Protein AF-A0A964YH90-F1 (afdb_monomer_lite)

Sequence (52 aa):
DEFFEYKEIGYGLGIDYVESGPLVRSSYHSEKHVIPGYGKAAWENEKALKNS

Secondary structure (DSSP, 8-state):
-HHHHHHHHHHHTT-S----STT--TTTTGGGTTSTTHHHHHHHHHHHHHT-

pLDDT: mean 94.28, std 4.15, range [70.94, 97.5]

Radius of gyration: 11.27 Å; chains: 1; bounding box: 26×23×22 Å

Structure (mmCIF, N/CA/C/O backbone):
data_AF-A0A964YH90-F1
#
_entry.id   AF-A0A964YH90-F1
#
loop_
_atom_site.group_PDB
_atom_site.id
_atom_site.type_symbol
_atom_site.label_atom_id
_atom_site.label_alt_id
_atom_site.label_comp_id
_atom_site.label_asym_id
_atom_site.label_entity_id
_atom_site.label_seq_id
_atom_site.pdbx_PDB_ins_code
_atom_site.Cartn_x
_atom_site.Cartn_y
_atom_site.Cartn_z
_atom_site.occupancy
_atom_site.B_iso_or_equiv
_atom_site.auth_seq_id
_atom_site.auth_comp_id
_atom_site.auth_asym_id
_atom_site.auth_atom_id
_atom_site.pdbx_P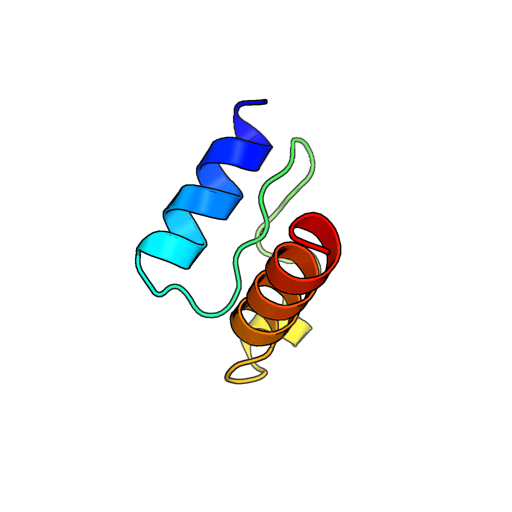DB_model_num
ATOM 1 N N . ASP A 1 1 ? -5.164 7.093 11.808 1.00 84.75 1 ASP A N 1
ATOM 2 C CA . ASP A 1 1 ? -6.522 7.032 11.233 1.00 84.75 1 ASP A CA 1
ATOM 3 C C . ASP A 1 1 ? -6.496 7.281 9.736 1.00 84.75 1 ASP A C 1
ATOM 5 O O . ASP A 1 1 ? -6.685 6.329 8.996 1.00 84.75 1 ASP A O 1
ATOM 9 N N . GLU A 1 2 ? -6.080 8.462 9.276 1.00 94.62 2 GLU A N 1
ATOM 10 C CA . GLU A 1 2 ? -6.025 8.803 7.841 1.00 94.62 2 GLU A CA 1
ATOM 11 C C . GLU A 1 2 ? -5.244 7.787 6.972 1.00 94.62 2 GLU A C 1
ATOM 13 O O . GLU A 1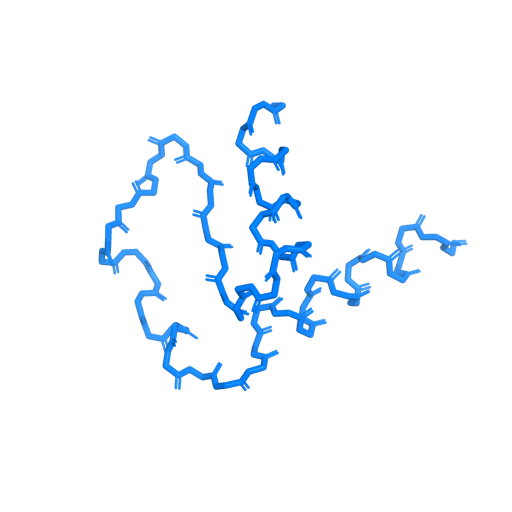 2 ? -5.756 7.274 5.981 1.00 94.62 2 GLU A O 1
ATOM 18 N N . PHE A 1 3 ? -4.028 7.393 7.377 1.00 96.50 3 PHE A N 1
ATOM 19 C CA . PHE A 1 3 ? -3.257 6.389 6.627 1.00 96.50 3 PHE A CA 1
ATOM 20 C C . PHE A 1 3 ? -3.954 5.023 6.552 1.00 96.50 3 PHE A C 1
ATOM 22 O O . PHE A 1 3 ? -3.839 4.327 5.541 1.00 96.50 3 PHE A O 1
ATOM 29 N N . PHE A 1 4 ? -4.674 4.638 7.608 1.00 95.50 4 PHE A N 1
ATOM 30 C CA . PHE A 1 4 ? -5.429 3.390 7.632 1.00 95.50 4 PHE A CA 1
ATOM 31 C C . PHE A 1 4 ? -6.612 3.462 6.662 1.00 95.50 4 PHE A C 1
ATOM 33 O O . PHE A 1 4 ? -6.795 2.547 5.865 1.00 95.50 4 PHE A O 1
ATOM 40 N N . GLU A 1 5 ? -7.343 4.576 6.653 1.00 96.56 5 GLU A N 1
ATOM 41 C CA . GLU A 1 5 ? -8.432 4.817 5.703 1.00 96.56 5 GLU A CA 1
ATOM 42 C C . GLU A 1 5 ? -7.941 4.777 4.254 1.00 96.56 5 GLU A C 1
ATOM 44 O O . GLU A 1 5 ? -8.543 4.105 3.422 1.00 96.56 5 GLU A O 1
ATOM 49 N N . TYR A 1 6 ? -6.800 5.398 3.944 1.00 97.38 6 TYR A N 1
ATOM 50 C CA . TYR A 1 6 ? -6.221 5.321 2.600 1.00 97.38 6 TYR A CA 1
ATOM 51 C C . TYR A 1 6 ? -5.803 3.906 2.200 1.00 97.38 6 TYR A C 1
ATOM 53 O O . TYR A 1 6 ? -5.989 3.528 1.042 1.00 97.38 6 TYR A O 1
ATOM 61 N N . LYS A 1 7 ? -5.284 3.102 3.140 1.00 96.31 7 LYS A N 1
ATOM 62 C CA . LYS A 1 7 ? -5.001 1.680 2.891 1.00 96.31 7 LYS A CA 1
ATOM 63 C C . LYS A 1 7 ? -6.293 0.947 2.515 1.00 96.31 7 LYS A C 1
ATOM 65 O O . LYS A 1 7 ? -6.330 0.261 1.497 1.00 96.31 7 LYS A O 1
ATOM 70 N N . GLU A 1 8 ? -7.351 1.132 3.302 1.00 96.81 8 GLU A N 1
ATOM 71 C CA . GLU A 1 8 ? -8.659 0.507 3.073 1.00 96.81 8 GLU A CA 1
ATOM 72 C C . GLU A 1 8 ? -9.285 0.926 1.738 1.00 96.81 8 GLU A C 1
ATOM 74 O O . GLU A 1 8 ? -9.750 0.073 0.983 1.00 96.81 8 GLU A O 1
ATOM 79 N N . ILE A 1 9 ? -9.253 2.223 1.419 1.00 97.50 9 ILE A N 1
ATOM 80 C CA . ILE A 1 9 ? -9.752 2.761 0.150 1.00 97.50 9 ILE A CA 1
ATOM 81 C C . ILE A 1 9 ? -8.957 2.174 -1.019 1.00 97.50 9 ILE A C 1
ATOM 83 O O . ILE A 1 9 ? -9.557 1.696 -1.977 1.00 97.50 9 ILE A O 1
ATOM 87 N N . GLY A 1 10 ? -7.623 2.161 -0.942 1.00 97.25 10 GLY A N 1
ATOM 88 C CA . GLY A 1 10 ? -6.772 1.642 -2.014 1.00 97.25 10 GLY A CA 1
ATOM 89 C C . GLY A 1 10 ? -7.077 0.180 -2.352 1.00 97.25 10 GLY A C 1
ATOM 90 O O . GLY A 1 10 ? -7.258 -0.157 -3.524 1.00 97.25 10 GLY A O 1
ATOM 91 N N . TYR A 1 11 ? -7.219 -0.675 -1.337 1.00 97.31 11 TYR A N 1
ATOM 92 C CA . TYR A 1 11 ? -7.617 -2.067 -1.556 1.00 97.31 11 TYR A CA 1
ATOM 93 C C . TYR A 1 11 ? -9.071 -2.193 -2.036 1.00 97.31 11 TYR A C 1
ATOM 95 O O . TYR A 1 11 ? -9.356 -3.010 -2.911 1.00 97.31 11 TYR A O 1
ATOM 103 N N . GLY A 1 12 ? -9.984 -1.349 -1.542 1.00 96.56 12 GLY A N 1
ATOM 104 C CA . GLY A 1 12 ? -11.370 -1.277 -2.017 1.00 96.56 12 GLY A CA 1
ATOM 105 C C . GLY A 1 12 ? -11.503 -0.882 -3.494 1.00 96.56 12 GLY A C 1
ATOM 106 O O . GLY A 1 12 ? -12.439 -1.314 -4.162 1.00 96.56 12 GLY A O 1
ATOM 107 N N . LEU A 1 13 ? -10.540 -0.124 -4.025 1.00 97.38 13 LEU A N 1
ATOM 108 C CA . LEU A 1 13 ? -10.444 0.228 -5.446 1.00 97.38 13 LEU A CA 1
ATOM 109 C C . LEU A 1 13 ? -9.838 -0.887 -6.316 1.00 97.38 13 LEU A C 1
ATOM 111 O O . LEU A 1 13 ? -9.811 -0.761 -7.538 1.00 97.38 13 LEU A O 1
ATOM 115 N N . GLY A 1 14 ? -9.360 -1.978 -5.711 1.00 95.56 14 GLY A N 1
ATOM 116 C CA . GLY A 1 14 ? -8.757 -3.105 -6.422 1.00 95.56 14 GLY A CA 1
ATOM 117 C C . GLY A 1 14 ? -7.254 -2.975 -6.673 1.00 95.56 14 GLY A C 1
ATOM 118 O O . GLY A 1 14 ? -6.722 -3.729 -7.486 1.00 95.56 14 GLY A O 1
ATOM 119 N N . ILE A 1 15 ? -6.559 -2.058 -5.990 1.00 96.44 15 ILE A N 1
ATOM 120 C CA . ILE A 1 15 ? -5.092 -2.012 -6.022 1.00 96.44 15 ILE A CA 1
ATOM 121 C C . ILE A 1 15 ? -4.551 -3.250 -5.303 1.00 96.44 15 ILE A C 1
ATOM 123 O O . ILE A 1 15 ? -4.947 -3.554 -4.180 1.00 96.44 15 ILE A O 1
ATOM 127 N N . ASP A 1 16 ? -3.637 -3.960 -5.958 1.00 95.88 16 ASP A N 1
ATOM 128 C CA . ASP A 1 16 ? -3.155 -5.259 -5.488 1.00 95.88 16 ASP A CA 1
ATOM 129 C C . ASP A 1 16 ? -2.235 -5.171 -4.260 1.00 95.88 16 ASP A C 1
ATOM 131 O O . ASP A 1 16 ? -2.250 -6.041 -3.389 1.00 95.88 16 ASP A O 1
ATOM 135 N N . TYR A 1 17 ? -1.458 -4.092 -4.158 1.00 96.31 17 TYR A N 1
ATOM 136 C CA . TYR A 1 17 ? -0.578 -3.824 -3.027 1.00 96.31 17 TYR A CA 1
ATOM 137 C C . TYR A 1 17 ? -0.609 -2.338 -2.666 1.00 96.31 17 TYR A C 1
ATOM 139 O O . TYR A 1 17 ? -0.291 -1.478 -3.488 1.00 96.31 17 TYR A O 1
ATOM 147 N N . VAL A 1 18 ? -1.005 -2.041 -1.428 1.00 96.19 18 VAL A N 1
ATOM 148 C CA . VAL A 1 18 ? -1.128 -0.681 -0.892 1.00 96.19 18 VAL A CA 1
ATOM 149 C C . VAL A 1 18 ? -0.321 -0.567 0.393 1.00 96.19 18 VAL A C 1
ATOM 151 O O . VAL A 1 18 ? -0.589 -1.271 1.374 1.00 96.19 18 VAL A O 1
ATOM 154 N N . GLU A 1 19 ? 0.619 0.376 0.404 1.00 95.62 19 GLU A N 1
ATOM 155 C CA . GLU A 1 19 ? 1.319 0.826 1.604 1.00 95.62 19 GLU A CA 1
ATOM 156 C C . GLU A 1 19 ? 0.950 2.269 1.921 1.00 95.62 19 GLU A C 1
ATOM 158 O O . GLU A 1 19 ? 1.038 3.155 1.073 1.00 95.62 19 GLU A O 1
ATOM 163 N N . SER A 1 20 ? 0.549 2.507 3.165 1.00 96.25 20 SER A N 1
ATOM 164 C CA . SER A 1 20 ? 0.138 3.822 3.636 1.00 96.25 20 SER A CA 1
ATOM 165 C C . SER A 1 20 ? 0.641 4.026 5.060 1.00 96.25 20 SER A C 1
ATOM 167 O O . SER A 1 20 ? 0.353 3.230 5.955 1.00 96.25 20 SER A O 1
ATOM 169 N N . GLY A 1 21 ? 1.437 5.073 5.262 1.00 96.19 21 GLY A N 1
ATOM 170 C CA . GLY A 1 21 ? 2.041 5.409 6.546 1.00 96.19 21 GLY A CA 1
ATOM 171 C C . GLY A 1 21 ? 2.953 6.635 6.445 1.00 96.19 21 GLY A C 1
ATOM 172 O O . GLY A 1 21 ? 3.420 6.970 5.355 1.00 96.19 21 GLY A O 1
ATOM 173 N N . PRO A 1 22 ? 3.267 7.297 7.571 1.00 96.12 22 PRO A N 1
ATOM 174 C CA . PRO A 1 22 ? 3.962 8.592 7.582 1.00 96.12 22 PRO A CA 1
ATOM 175 C C . PRO A 1 22 ? 5.372 8.554 6.966 1.00 96.12 22 PRO A C 1
ATOM 177 O O . PRO A 1 22 ? 5.865 9.554 6.440 1.00 96.12 22 PRO A O 1
ATOM 180 N N . LEU A 1 23 ? 6.026 7.392 7.010 1.00 95.69 23 LEU A N 1
ATOM 181 C CA . LEU A 1 23 ? 7.383 7.185 6.500 1.00 95.69 23 LEU A CA 1
ATOM 182 C C . LEU A 1 23 ? 7.427 6.380 5.198 1.00 95.69 23 LEU A C 1
ATOM 184 O O . LEU A 1 23 ? 8.516 6.111 4.697 1.00 95.69 23 LEU A O 1
ATOM 188 N N . VAL A 1 24 ? 6.273 6.014 4.632 1.00 94.94 24 VAL A N 1
ATOM 189 C CA . VAL A 1 24 ? 6.226 5.262 3.374 1.00 94.94 24 VAL A CA 1
ATOM 190 C C . VAL A 1 24 ? 6.817 6.117 2.252 1.00 94.94 24 VAL A C 1
ATOM 192 O O . VAL A 1 24 ? 6.585 7.328 2.154 1.00 94.94 24 VAL A O 1
ATOM 195 N N . ARG A 1 25 ? 7.649 5.486 1.428 1.00 95.44 25 ARG A N 1
ATOM 196 C CA . ARG A 1 25 ? 8.302 6.058 0.247 1.00 95.44 25 ARG A CA 1
ATOM 197 C C . ARG A 1 25 ? 8.232 5.030 -0.872 1.00 95.44 25 ARG A C 1
ATOM 199 O O . ARG A 1 25 ? 8.063 3.849 -0.601 1.00 95.44 25 ARG A O 1
ATOM 206 N N . SER A 1 26 ? 8.404 5.469 -2.113 1.00 90.50 26 SER A N 1
ATOM 207 C CA . SER A 1 26 ? 8.234 4.615 -3.297 1.00 90.50 26 SER A CA 1
ATOM 208 C C . SER A 1 26 ? 9.141 3.379 -3.339 1.00 90.50 26 SER A C 1
ATOM 210 O O . SER A 1 26 ? 8.792 2.404 -3.990 1.00 90.50 26 SER A O 1
ATOM 212 N N . SER A 1 27 ? 10.299 3.407 -2.675 1.00 92.69 27 SER A N 1
ATOM 213 C CA . SER A 1 27 ? 11.217 2.263 -2.601 1.00 92.69 27 SER A CA 1
ATOM 214 C C . SER A 1 27 ? 10.911 1.290 -1.460 1.00 92.69 27 SER A C 1
ATOM 216 O O . SER A 1 27 ? 11.474 0.195 -1.435 1.00 92.69 27 SER A O 1
ATOM 218 N N . TYR A 1 28 ? 10.066 1.676 -0.500 1.00 92.00 28 TYR A N 1
ATOM 219 C CA . TYR A 1 28 ? 9.784 0.858 0.676 1.00 92.00 28 TYR A CA 1
ATOM 220 C C . TYR A 1 28 ? 8.997 -0.393 0.274 1.00 92.00 28 TYR A C 1
ATOM 222 O O . TYR A 1 28 ? 8.041 -0.299 -0.484 1.00 92.00 28 TYR A O 1
ATOM 230 N N . HIS A 1 29 ? 9.500 -1.559 0.692 1.00 92.81 29 HIS A N 1
ATOM 231 C CA . HIS A 1 29 ? 9.083 -2.900 0.259 1.00 92.81 29 HIS A CA 1
ATOM 232 C C . HIS A 1 29 ? 8.638 -3.034 -1.207 1.00 92.81 29 HIS A C 1
ATOM 234 O O . HIS A 1 29 ? 7.706 -3.781 -1.530 1.00 92.81 29 HIS A O 1
ATOM 240 N N . SER A 1 30 ? 9.301 -2.312 -2.112 1.00 92.50 30 SER A N 1
ATOM 241 C CA . SER A 1 30 ? 8.959 -2.309 -3.536 1.00 92.50 30 SER A CA 1
ATOM 242 C C . SER A 1 30 ? 8.959 -3.717 -4.154 1.00 92.50 30 SER A C 1
ATOM 244 O O . SER A 1 30 ? 8.211 -3.978 -5.093 1.00 92.50 30 SER A O 1
ATOM 246 N N . GLU A 1 31 ? 9.705 -4.664 -3.580 1.00 94.06 31 GLU A N 1
ATOM 247 C CA . GLU A 1 31 ? 9.720 -6.073 -3.971 1.00 94.06 31 GLU A CA 1
ATOM 248 C C . GLU A 1 31 ? 8.363 -6.781 -3.832 1.00 94.06 31 GLU A C 1
ATOM 250 O O . GLU A 1 31 ? 8.110 -7.757 -4.533 1.00 94.06 31 GLU A O 1
ATOM 255 N N . LYS A 1 32 ? 7.464 -6.304 -2.967 1.00 93.12 32 LYS A N 1
ATOM 256 C CA . LYS A 1 32 ? 6.125 -6.892 -2.796 1.00 93.12 32 LYS A CA 1
ATOM 257 C C . LYS A 1 32 ? 5.136 -6.411 -3.852 1.00 93.12 32 LYS A C 1
ATOM 259 O O . LYS A 1 32 ? 4.207 -7.141 -4.180 1.00 93.12 32 LYS A O 1
ATOM 264 N N . HIS A 1 33 ? 5.364 -5.229 -4.432 1.00 90.88 33 HIS A N 1
ATOM 265 C CA . HIS A 1 33 ? 4.509 -4.666 -5.484 1.00 90.88 33 HIS A CA 1
ATOM 266 C C . HIS A 1 33 ? 4.516 -5.503 -6.770 1.00 90.88 33 HIS A C 1
ATOM 268 O O . HIS A 1 33 ? 3.614 -5.369 -7.592 1.00 90.88 33 HIS A O 1
ATOM 274 N N . VAL A 1 34 ? 5.539 -6.342 -6.964 1.00 93.06 34 VAL A N 1
ATOM 275 C CA . VAL A 1 34 ? 5.666 -7.211 -8.142 1.00 93.06 34 VAL A CA 1
ATOM 276 C C . VAL A 1 34 ? 5.134 -8.625 -7.910 1.00 93.06 34 VAL A C 1
ATOM 278 O O . VAL A 1 34 ? 5.194 -9.436 -8.830 1.00 93.06 34 VAL A O 1
ATOM 281 N N . ILE A 1 35 ? 4.629 -8.938 -6.710 1.00 95.50 35 ILE A N 1
ATOM 282 C CA . ILE A 1 35 ? 4.045 -10.243 -6.385 1.00 95.50 35 ILE A CA 1
ATOM 283 C C . ILE A 1 35 ? 2.523 -10.147 -6.559 1.00 95.50 35 ILE A C 1
ATOM 285 O O . ILE A 1 35 ? 1.861 -9.561 -5.699 1.00 95.50 35 ILE A O 1
ATOM 289 N N . PRO A 1 36 ? 1.946 -10.736 -7.624 1.00 95.50 36 PRO A N 1
ATOM 290 C CA . PRO A 1 36 ? 0.518 -10.616 -7.887 1.00 95.50 36 PRO A CA 1
ATOM 291 C C . PRO A 1 36 ? -0.323 -11.239 -6.768 1.00 95.50 36 PRO A C 1
ATOM 293 O O . PRO A 1 36 ? -0.055 -12.359 -6.331 1.00 95.50 36 PRO A O 1
ATOM 296 N N . GLY A 1 37 ? -1.363 -10.539 -6.330 1.00 95.19 37 GLY A N 1
ATOM 297 C CA . GLY A 1 37 ? -2.316 -10.989 -5.316 1.00 95.19 37 GLY A CA 1
ATOM 298 C C . GLY A 1 37 ? -1.836 -10.829 -3.875 1.00 95.19 37 GLY A C 1
ATOM 299 O O . GLY A 1 37 ? -2.618 -11.071 -2.955 1.00 95.19 37 GLY A O 1
ATOM 300 N N . TYR A 1 38 ? -0.573 -10.453 -3.643 1.00 95.56 38 TYR A N 1
ATOM 301 C CA . TYR A 1 38 ? 0.035 -10.533 -2.313 1.00 95.56 38 TYR A CA 1
ATOM 302 C C . TYR A 1 38 ? -0.641 -9.608 -1.294 1.00 95.56 38 TYR A C 1
ATOM 304 O O . TYR A 1 38 ? -1.062 -10.059 -0.225 1.00 95.56 38 TYR A O 1
ATOM 312 N N . GLY A 1 39 ? -0.757 -8.315 -1.611 1.00 95.69 39 GLY A N 1
ATOM 313 C CA . GLY A 1 39 ? -1.304 -7.327 -0.675 1.00 95.69 39 GLY A CA 1
ATOM 314 C C . GLY A 1 39 ? -2.784 -7.549 -0.414 1.00 95.69 39 GLY A C 1
ATOM 315 O O . GLY A 1 39 ? -3.217 -7.565 0.739 1.00 95.69 39 GLY A O 1
ATOM 316 N N . LYS A 1 40 ? -3.546 -7.795 -1.482 1.00 96.00 40 LYS A N 1
ATOM 317 C CA . LYS A 1 40 ? -4.979 -8.058 -1.402 1.00 96.00 40 LYS A CA 1
ATOM 318 C C . LYS A 1 40 ? -5.289 -9.305 -0.572 1.00 96.00 40 LYS A C 1
ATOM 320 O O . LYS A 1 40 ? -6.126 -9.228 0.321 1.00 96.00 40 LYS A O 1
ATOM 325 N N . ALA A 1 41 ? -4.582 -10.416 -0.797 1.00 96.06 41 ALA A N 1
ATOM 326 C CA . ALA A 1 41 ? -4.791 -11.640 -0.023 1.00 96.06 41 ALA A CA 1
ATOM 327 C C . ALA A 1 41 ? -4.468 -11.439 1.467 1.00 96.06 41 ALA A C 1
ATOM 329 O O . ALA A 1 41 ? -5.218 -11.886 2.335 1.00 96.06 41 ALA A O 1
ATOM 330 N N . ALA A 1 42 ? -3.374 -10.737 1.784 1.00 95.38 42 ALA A N 1
ATOM 331 C CA . ALA A 1 42 ? -3.035 -10.406 3.166 1.00 95.38 42 ALA A CA 1
ATOM 332 C C . ALA A 1 42 ? -4.128 -9.551 3.830 1.00 95.38 42 ALA A C 1
ATOM 334 O O . ALA A 1 42 ? -4.555 -9.848 4.943 1.00 95.38 42 ALA A O 1
ATOM 335 N N . TRP A 1 43 ? -4.628 -8.536 3.125 1.00 95.62 43 TRP A N 1
ATOM 336 C CA . TRP A 1 43 ? -5.695 -7.662 3.604 1.00 95.62 43 TRP A CA 1
ATOM 337 C C . TRP A 1 43 ? -7.026 -8.396 3.833 1.00 95.62 43 TRP A C 1
ATOM 339 O O . TRP A 1 43 ? -7.675 -8.197 4.860 1.00 95.62 43 TRP A O 1
ATOM 349 N N . GLU A 1 44 ? -7.423 -9.281 2.917 1.00 95.50 44 GLU A N 1
ATOM 350 C CA . GLU A 1 44 ? -8.627 -10.109 3.061 1.00 95.50 44 GLU A CA 1
ATOM 351 C C . GLU A 1 44 ? -8.523 -11.049 4.271 1.00 95.50 44 GLU A C 1
ATOM 353 O O . GLU A 1 44 ? -9.466 -11.147 5.060 1.00 95.50 44 GLU A O 1
ATOM 358 N N . ASN A 1 45 ? -7.357 -11.670 4.476 1.00 96.44 45 ASN A N 1
ATOM 359 C CA . ASN A 1 45 ? -7.093 -12.512 5.644 1.00 96.44 45 ASN A CA 1
ATOM 360 C C . ASN A 1 45 ? -7.139 -11.709 6.955 1.00 96.44 45 ASN A C 1
ATOM 362 O O . ASN A 1 45 ? -7.765 -12.143 7.922 1.00 96.44 45 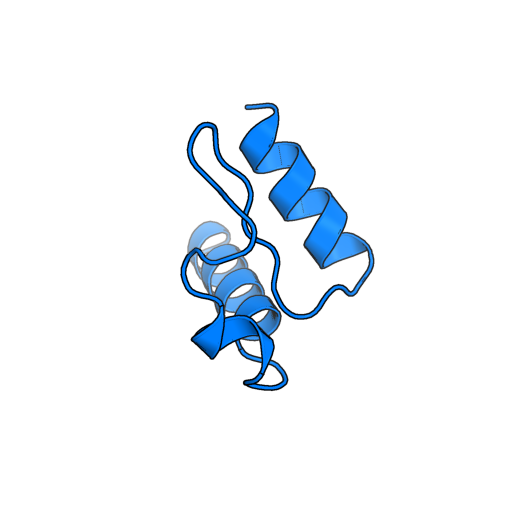ASN A O 1
ATOM 366 N N . GLU A 1 46 ? -6.527 -10.518 6.989 1.00 94.12 46 GLU A N 1
ATOM 367 C CA . GLU A 1 46 ? -6.603 -9.602 8.136 1.00 94.12 46 GLU A CA 1
ATOM 368 C C . GLU A 1 46 ? -8.062 -9.253 8.477 1.00 94.12 46 GLU A C 1
ATOM 370 O O . GLU A 1 46 ? -8.433 -9.222 9.653 1.00 94.12 46 GLU A O 1
ATOM 375 N N . LYS A 1 47 ? -8.908 -9.013 7.466 1.00 93.75 47 LYS A N 1
ATOM 376 C CA . LYS A 1 47 ? -10.341 -8.745 7.662 1.00 93.75 47 LYS A CA 1
ATOM 377 C C . LYS A 1 47 ? -11.103 -9.960 8.172 1.00 93.75 47 LYS A C 1
ATOM 379 O O . LYS A 1 47 ? -11.913 -9.814 9.083 1.00 93.75 47 LYS A O 1
ATOM 384 N N . ALA A 1 48 ? -10.842 -11.140 7.618 1.00 94.56 48 ALA A N 1
ATOM 385 C CA . ALA A 1 48 ? -11.484 -12.374 8.058 1.00 94.56 48 ALA A CA 1
ATOM 386 C C . ALA A 1 48 ? -11.200 -12.661 9.544 1.00 94.56 48 ALA A C 1
ATOM 388 O O . ALA A 1 48 ? -12.121 -12.981 10.294 1.00 94.56 48 ALA A O 1
ATOM 389 N N . LEU A 1 49 ? -9.953 -12.457 9.982 1.00 94.12 49 LEU A N 1
ATOM 390 C CA . LEU A 1 49 ? -9.546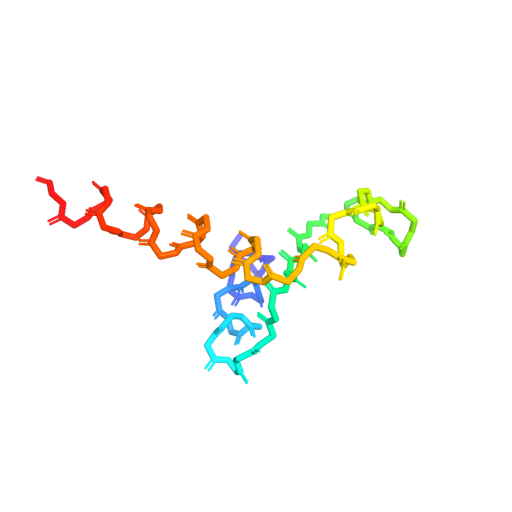 -12.626 11.381 1.00 94.12 49 LEU A CA 1
ATOM 391 C C . LEU A 1 49 ? -10.199 -11.610 12.323 1.00 94.12 49 LEU A C 1
ATOM 393 O O . LEU A 1 49 ? -10.534 -11.964 13.444 1.00 94.12 49 LEU A O 1
ATOM 397 N N . LYS A 1 50 ? -10.394 -10.360 11.889 1.00 90.44 50 LYS A N 1
ATOM 398 C CA . LYS A 1 50 ? -11.072 -9.329 12.698 1.00 90.44 50 LYS A CA 1
ATOM 399 C C . LYS A 1 50 ? -12.578 -9.560 12.846 1.00 90.44 50 LYS A C 1
ATOM 401 O O . LYS A 1 50 ? -13.177 -9.015 13.766 1.00 90.44 50 LYS A O 1
ATOM 406 N N . ASN A 1 51 ? -13.177 -10.315 11.928 1.00 85.75 51 ASN A N 1
ATOM 407 C CA . ASN A 1 51 ? -14.605 -10.629 11.926 1.00 85.75 51 ASN A CA 1
ATOM 408 C C . ASN A 1 51 ? -14.937 -11.945 12.659 1.00 85.75 51 ASN A C 1
ATOM 410 O O . ASN A 1 51 ? -16.105 -12.334 12.676 1.00 85.75 51 ASN A O 1
ATOM 414 N N . SER A 1 52 ? -13.928 -12.630 13.211 1.00 70.94 52 SER A N 1
ATOM 415 C CA . SER A 1 52 ? -14.049 -13.867 14.000 1.00 70.94 52 SER A CA 1
ATOM 416 C C . SER A 1 52 ? -13.874 -13.576 15.487 1.00 70.94 52 SER A C 1
ATOM 418 O O . SER A 1 52 ? -14.573 -14.231 16.289 1.00 70.94 52 SER A O 1
#

Foldseek 3Di:
DVQVVVLVVCVVVVQQADDGDPPDDCPVPVVVSPPGNRRNVVVVVVVVVVVD

=== Feature glossary ===
Reading guide. The protein is described through the followi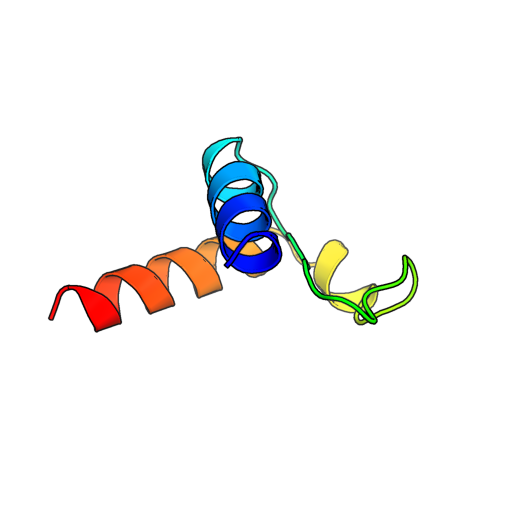ng features:

Foldseek 3Di. A 3Di character summarizes, for each residue, the relative orientation of the Cα frame of its nearest spatial neighbor. Because it encodes fold topology rather than chemistry, 3Di alignments detect remote structural similarity that sequence alignment misses.

Contact-map, Ramachandran, and PAE plots. Plot images: a contact map (which residues are close in 3D, as an N×N binary image), a Ramachandran scatter (backbone torsion angles, revealing secondary-structure composition at a glance), and — for AlphaFold structures — a PAE heatmap (pairwise prediction confidence).

Rad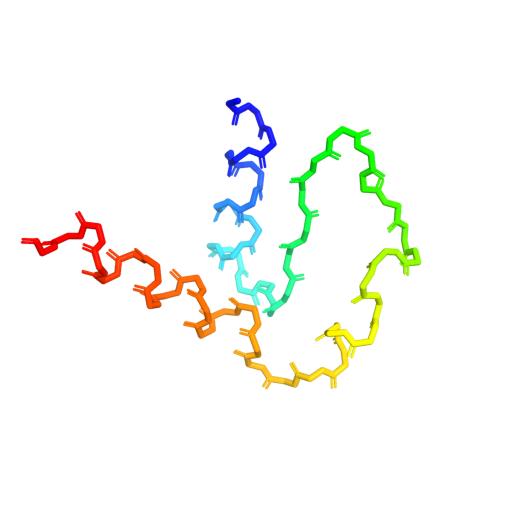ius of gyration, Cα contacts, bounding box. Radius of gyration (Rg) is the root-mean-square distance of Cα atoms from their centroid — a single number for overall size and compactness. A globular domain of N residues has Rg ≈ 2.2·N^0.38 Å; an extended or disordered chain has a much larger Rg. The Cα contact count is the number of residue pairs whose Cα atoms are within 8 Å and are more than four positions apart in sequence — a standard proxy for tertiary packing density. The bounding box is the smallest axis-aligned box enclosing all Cα atoms.

Secondary structure (8-state, DSSP). Eight-state secondary structure (DSSP): H is the canonical α-helix, G the tighter 3₁₀-helix, I the wider π-helix; E/B are β-structure, T and S are turns and bends, and '-' is everything else. DSSP derives these from the pattern of main-chain N–H···O=C hydrogen bonds, not from the sequence.

B-factor. B-factor (Debye–Waller factor) reflects atomic displacement in the crystal lattice. It is an experimental observable (units Å²), not a prediction; low values mean the atom is pinned down, high values mean it moves or is heterogeneous across the crystal.

pLDDT. pLDDT is the predicted lDDT-Cα score: AlphaFold's confidence that the local environment of each residue (all inter-atomic distances within 15 Å) is correctly placed. It is a per-residue number between 0 and 100, with higher meaning more reliable.

Nearest PDB structures. Nearest PDB neighbors are the top structural matches found by Foldseek when searching this structure against the entire Protein Data Bank. Each hit reports a TM-score (0 to 1; >0.5 almost always implies the same fold) and an E-value. These are *structural* homologs — they may share no detectable sequence similarity.

Solvent-accessible surface area. Accessible surface area quantifies burial. A residue with SASA near zero is packed into the hydrophobic core; one with SASA >100 Å² sits on the surface. Computed here via the Shrake–Rupley numerical algorithm with a 1.4 Å probe.

Rendered structure images. Structure images are PyMOL renders from six orthogonal camera directions. Cartoon representation draws helices as coils and strands as arrows; sticks shows the backbone as bonds; surface shows the solvent-excluded envelope. Rainbow coloring maps sequence position to hue (blue→red, N→C); chain coloring assigns a distinct color per polypeptide.

Backbone torsions (φ/ψ). φ (phi) and ψ (psi) are the two rotatable backbone dihedrals per residue: φ is the C(i-1)–N–Cα–C torsion, ψ is the N–Cα–C–N(i+1) torsion, both in degrees on (−180°, 180°]. α-helical residues cluster near (−60°, −45°); β-strand residues near (−120°, +130°). A Ramachandran plot is simply a scatter of (φ, ψ) for every residue.

Predicted aligned error. Predicted Aligned Error (PAE) is an AlphaFold confidence matrix: entry (i, j) is the expected error in the position of residue j, in ångströms, when the prediction is superimposed on the true structure at residue i. Low PAE within a block of residues means that block is internally rigid and well-predicted; high PAE between two blocks means their relative placement is uncertain even if each block individually is confident.

mmCIF coordinates. Structure coordinates are given as an mmCIF _atom_site loop: one row per atom with element, residue name, chain id, sequence number, and x/y/z position in Å. Only the four main-chain atoms per residue are included here; side chains are omitted to keep the record compact.

InterPro / GO / CATH / organism. Database cross-references. InterPro integrates a dozen domain/family signature databases into unified entries with residue-range hits. GO terms attach function/process/location labels with evidence codes. CATH codes position the fold in a four-level structural taxonomy. Organism is the NCBI-taxonomy species name.

Secondary structure (3-state, P-SEA). SS3 is a coarse helix/strand/coil call (letters a/b/c) made by the P-SEA algorithm from inter-Cα distances and dihedrals. It is less detailed than DSSP but needs only Cα positions.

Sequence. Sequence gives the chain of amino acids in standard one-letter code (A=alanine, C=cysteine, …, Y=tyrosine), read N→C. It is the only feature that is directly encoded by the gene; all structural features are derived from the folded form of this sequence.